Protein AF-A0A2W4V6X3-F1 (afdb_monomer_lite)

Radius of gyration: 16.83 Å; chains: 1; bounding box: 37×21×48 Å

Structure (mmCIF, N/CA/C/O backbone):
data_AF-A0A2W4V6X3-F1
#
_entry.id   AF-A0A2W4V6X3-F1
#
loop_
_atom_site.group_PDB
_atom_site.id
_atom_site.type_symbol
_atom_site.label_atom_id
_atom_site.label_alt_id
_atom_site.label_comp_id
_atom_site.label_asym_id
_atom_site.label_entity_id
_atom_site.label_seq_id
_atom_site.pdbx_PDB_ins_code
_atom_site.Cartn_x
_atom_site.Cartn_y
_atom_site.Cartn_z
_atom_site.occupancy
_atom_site.B_iso_or_equiv
_atom_site.auth_seq_id
_atom_site.auth_comp_id
_atom_site.auth_asym_id
_atom_site.auth_atom_id
_atom_site.pdbx_PDB_model_num
ATOM 1 N N . MET A 1 1 ? 4.880 -5.194 -2.800 1.00 84.62 1 MET A N 1
ATOM 2 C CA . MET A 1 1 ? 6.128 -4.443 -3.023 1.00 84.62 1 MET A CA 1
ATOM 3 C C . MET A 1 1 ? 7.357 -5.237 -2.593 1.00 84.62 1 MET A C 1
ATOM 5 O O . MET A 1 1 ? 7.955 -5.841 -3.464 1.00 84.62 1 MET A O 1
ATOM 9 N N . PHE A 1 2 ? 7.687 -5.350 -1.302 1.00 88.12 2 PHE A N 1
ATOM 10 C CA . PHE A 1 2 ? 8.990 -5.881 -0.853 1.00 88.12 2 PHE A CA 1
ATOM 11 C C . PHE A 1 2 ? 9.362 -7.290 -1.343 1.00 88.12 2 PHE A C 1
ATOM 13 O O . PHE A 1 2 ? 10.475 -7.498 -1.792 1.00 88.12 2 PHE A O 1
ATOM 20 N N . LYS A 1 3 ? 8.434 -8.258 -1.311 1.00 91.94 3 LYS A N 1
ATOM 21 C CA . LYS A 1 3 ? 8.736 -9.661 -1.681 1.00 91.94 3 LYS A CA 1
ATOM 22 C C . LYS A 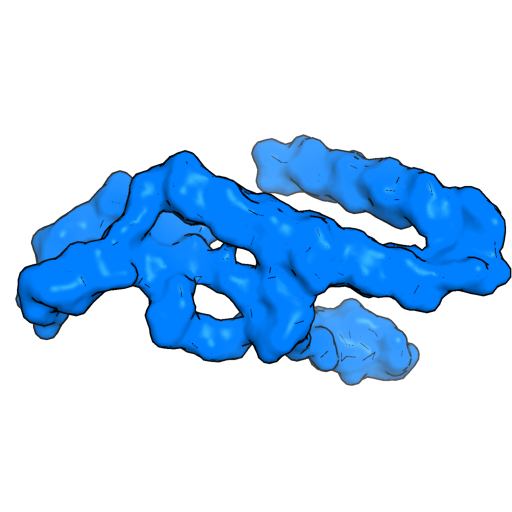1 3 ? 8.696 -9.958 -3.185 1.00 91.94 3 LYS A C 1
ATOM 24 O O . LYS A 1 3 ? 9.091 -11.036 -3.612 1.00 91.94 3 LYS A O 1
ATOM 29 N N . ARG A 1 4 ? 8.053 -9.093 -3.974 1.00 95.25 4 ARG A N 1
ATOM 30 C CA . ARG A 1 4 ? 7.642 -9.404 -5.361 1.00 95.25 4 ARG A CA 1
ATOM 31 C C . ARG A 1 4 ? 7.911 -8.263 -6.338 1.00 95.25 4 ARG A C 1
ATOM 33 O O . ARG A 1 4 ? 7.590 -8.411 -7.505 1.00 95.25 4 ARG A O 1
ATOM 40 N N . GLY A 1 5 ? 8.374 -7.106 -5.877 1.00 96.69 5 GLY A N 1
ATOM 41 C CA . GLY A 1 5 ? 8.543 -5.900 -6.688 1.00 96.69 5 GLY A CA 1
ATOM 42 C C . GLY A 1 5 ? 7.274 -5.337 -7.333 1.00 96.69 5 GLY A C 1
ATOM 43 O O . GLY A 1 5 ? 7.391 -4.487 -8.200 1.00 96.69 5 GLY A O 1
ATOM 44 N N . VAL A 1 6 ? 6.072 -5.785 -6.952 1.00 97.12 6 VAL A N 1
ATOM 45 C CA . VAL A 1 6 ? 4.804 -5.240 -7.472 1.00 97.12 6 VAL A CA 1
ATOM 46 C C . VAL A 1 6 ? 4.324 -4.101 -6.574 1.00 97.12 6 VAL A C 1
ATOM 48 O O . VAL A 1 6 ? 4.176 -4.284 -5.357 1.00 97.12 6 VAL A O 1
ATOM 51 N N . VAL A 1 7 ? 4.089 -2.939 -7.174 1.00 97.75 7 VAL A N 1
ATOM 52 C CA . VAL A 1 7 ? 3.608 -1.711 -6.538 1.00 97.75 7 VAL A CA 1
ATOM 53 C C . VAL A 1 7 ? 2.180 -1.465 -7.014 1.00 97.75 7 VAL A C 1
ATOM 55 O O . VAL A 1 7 ? 1.949 -1.111 -8.169 1.00 97.75 7 VAL A O 1
ATOM 58 N N . LEU A 1 8 ? 1.229 -1.673 -6.110 1.00 96.88 8 LEU A N 1
ATOM 59 C CA . LEU A 1 8 ? -0.185 -1.388 -6.338 1.00 96.88 8 LEU A CA 1
ATOM 60 C C . LEU A 1 8 ? -0.523 0.029 -5.863 1.00 96.88 8 LEU A C 1
ATOM 62 O O . LEU A 1 8 ? 0.266 0.661 -5.157 1.00 96.88 8 LEU A O 1
ATOM 66 N N . GLU A 1 9 ? -1.724 0.487 -6.199 1.00 96.75 9 GLU A N 1
ATOM 67 C CA . GLU A 1 9 ? -2.283 1.760 -5.748 1.00 96.75 9 GLU A CA 1
ATOM 68 C C . GLU A 1 9 ? -3.503 1.531 -4.837 1.00 96.75 9 GLU A C 1
ATOM 70 O O . GLU A 1 9 ? -4.644 1.650 -5.277 1.00 96.75 9 GLU A O 1
ATOM 75 N N . PRO A 1 10 ? -3.299 1.149 -3.563 1.00 96.75 10 PRO A N 1
ATOM 76 C CA . PRO A 1 10 ? -4.376 0.700 -2.680 1.00 96.75 10 PRO A CA 1
ATOM 77 C C . PRO A 1 10 ? -5.160 1.864 -2.045 1.00 96.75 10 PRO A C 1
ATOM 79 O O . PRO A 1 10 ? -5.435 1.847 -0.847 1.00 96.75 10 PRO A O 1
ATOM 82 N N . HIS A 1 11 ? -5.503 2.897 -2.817 1.00 97.19 11 HIS A N 1
ATOM 83 C CA . HIS A 1 11 ? -6.392 3.962 -2.346 1.00 97.19 11 HIS A CA 1
ATOM 84 C C . HIS A 1 11 ? -7.842 3.458 -2.242 1.00 97.19 11 HIS A C 1
ATOM 86 O O . HIS A 1 11 ? -8.165 2.381 -2.759 1.00 97.19 11 HIS A O 1
ATOM 92 N N . LEU A 1 12 ? -8.742 4.235 -1.626 1.00 95.88 12 LEU A N 1
ATOM 93 C CA . LEU A 1 12 ? -10.133 3.809 -1.386 1.00 95.88 12 LEU A CA 1
ATOM 94 C C . LEU A 1 12 ? -10.827 3.320 -2.656 1.00 95.88 12 LEU A C 1
ATOM 96 O O . LEU A 1 12 ? -11.359 2.217 -2.696 1.00 95.88 12 LEU A O 1
ATOM 100 N N . GLN A 1 13 ? -10.746 4.099 -3.737 1.00 96.50 13 GLN A N 1
ATOM 101 C CA . GLN A 1 13 ? -11.428 3.760 -4.986 1.00 96.50 13 GLN A CA 1
ATOM 102 C C . GLN A 1 13 ? -10.879 2.489 -5.664 1.00 96.50 13 GLN A C 1
ATOM 104 O O . GLN A 1 13 ? -11.608 1.882 -6.441 1.00 96.50 13 GLN A O 1
ATOM 109 N N . ASN A 1 14 ? -9.670 2.023 -5.336 1.00 97.31 14 ASN A N 1
ATOM 110 C CA . ASN A 1 14 ? -9.079 0.796 -5.882 1.00 97.31 14 ASN A CA 1
ATOM 111 C C . ASN A 1 14 ? -9.115 -0.370 -4.889 1.00 97.31 14 ASN A C 1
ATOM 113 O O . ASN A 1 14 ? -8.586 -1.440 -5.185 1.00 97.31 14 ASN A O 1
ATOM 117 N N . THR A 1 15 ? -9.786 -0.195 -3.748 1.00 96.88 15 THR A N 1
ATOM 118 C CA . THR A 1 15 ? -9.898 -1.195 -2.686 1.00 96.88 15 THR A CA 1
ATOM 119 C C . THR A 1 15 ? -11.355 -1.600 -2.498 1.00 96.88 15 THR A C 1
ATOM 121 O O . THR A 1 15 ? -12.215 -0.765 -2.237 1.00 96.88 15 THR A O 1
ATOM 124 N N . VAL A 1 16 ? -11.645 -2.896 -2.605 1.00 96.88 16 VAL A N 1
ATOM 125 C CA . VAL A 1 16 ? -12.987 -3.453 -2.389 1.00 96.88 16 VAL A CA 1
ATOM 126 C C . VAL A 1 16 ? -12.931 -4.482 -1.270 1.00 96.88 16 VAL A C 1
ATOM 128 O O . VAL A 1 16 ? -12.157 -5.438 -1.333 1.00 96.88 16 VAL A O 1
ATOM 131 N N . LEU A 1 17 ? -13.765 -4.303 -0.248 1.00 95.88 17 LEU A N 1
ATOM 132 C CA . LEU A 1 17 ? -13.898 -5.251 0.853 1.00 95.88 17 LEU A CA 1
ATOM 133 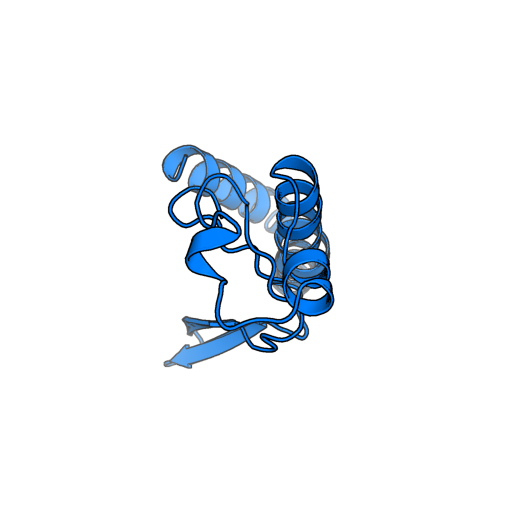C C . LEU A 1 17 ? -15.011 -6.251 0.547 1.00 95.88 17 LEU A C 1
ATOM 135 O O . LEU A 1 17 ? -16.140 -5.858 0.262 1.00 95.88 17 LEU A O 1
ATOM 139 N N . ALA A 1 18 ? -14.705 -7.544 0.631 1.00 97.00 18 ALA A N 1
ATOM 140 C CA . ALA A 1 18 ? -15.742 -8.562 0.727 1.00 97.00 18 ALA A CA 1
ATOM 141 C C . ALA A 1 18 ? -16.128 -8.718 2.195 1.00 97.00 18 ALA A C 1
ATOM 143 O O . ALA A 1 18 ? -15.247 -8.859 3.052 1.00 97.00 18 ALA A O 1
ATOM 144 N N . LEU A 1 19 ? -17.430 -8.705 2.463 1.00 97.75 19 LEU A N 1
ATOM 145 C CA . LEU A 1 19 ? -17.974 -8.841 3.804 1.00 97.75 19 LEU A CA 1
ATOM 146 C C . LEU A 1 19 ? -18.710 -10.171 3.947 1.00 97.75 19 LEU A C 1
ATOM 148 O O . LEU A 1 19 ? -19.420 -10.592 3.036 1.00 97.75 19 LEU A O 1
ATOM 152 N N . GLU A 1 20 ? -18.589 -10.781 5.116 1.00 98.06 20 GLU A N 1
ATOM 153 C CA . GLU A 1 20 ? -19.401 -11.914 5.547 1.00 98.06 20 GLU A CA 1
ATOM 154 C C . GLU A 1 20 ? -19.924 -11.603 6.949 1.00 98.06 20 GLU A C 1
ATOM 156 O O . GLU A 1 20 ? -19.158 -11.204 7.825 1.00 98.06 20 GLU A O 1
ATOM 161 N N . ASN A 1 21 ? -21.242 -11.697 7.152 1.00 97.00 21 ASN A N 1
ATOM 162 C CA . ASN A 1 21 ? -21.903 -11.299 8.405 1.00 97.00 21 ASN A CA 1
ATOM 163 C C . ASN A 1 21 ? -21.516 -9.881 8.887 1.00 97.00 21 ASN A C 1
ATOM 165 O O . ASN A 1 21 ? -21.372 -9.632 10.080 1.00 97.00 21 ASN A O 1
ATOM 169 N N . GLY A 1 22 ? -21.315 -8.951 7.945 1.00 94.00 22 GLY A N 1
ATOM 170 C CA . GLY A 1 22 ? -20.930 -7.564 8.229 1.00 94.00 22 GLY A CA 1
ATOM 171 C C . GLY A 1 22 ? -19.451 -7.352 8.572 1.00 94.00 22 GLY A C 1
ATOM 172 O O . GLY A 1 22 ? -19.055 -6.217 8.823 1.00 94.00 22 GLY A O 1
ATOM 173 N N . LEU A 1 23 ? -18.623 -8.401 8.553 1.00 94.62 23 LEU A N 1
ATOM 174 C CA . LEU A 1 23 ? -17.194 -8.325 8.857 1.00 94.62 23 LEU A CA 1
ATOM 175 C C . LEU A 1 23 ? -16.337 -8.501 7.596 1.00 94.62 23 LEU A C 1
ATOM 177 O O . LEU A 1 23 ? -16.680 -9.312 6.734 1.00 94.62 23 LEU A O 1
ATOM 181 N N . PRO A 1 24 ? -15.211 -7.777 7.468 1.00 94.12 24 PRO A N 1
ATOM 182 C CA . PRO A 1 24 ? -14.322 -7.914 6.323 1.00 94.12 24 PRO A CA 1
ATOM 183 C C . PRO A 1 24 ? -13.611 -9.269 6.333 1.00 94.12 24 PRO A C 1
ATOM 185 O O . PRO A 1 24 ? -12.866 -9.586 7.257 1.00 94.12 24 PRO A O 1
ATOM 188 N N . VAL A 1 25 ? -13.799 -10.042 5.264 1.00 97.44 25 VAL A N 1
ATOM 189 C CA . VAL A 1 25 ? -13.155 -11.355 5.066 1.00 97.44 25 VAL A CA 1
ATOM 190 C C . VAL A 1 25 ? -12.154 -11.360 3.917 1.00 97.44 25 VAL A C 1
ATOM 192 O O . VAL A 1 25 ? -11.329 -12.268 3.802 1.00 97.44 25 VAL A O 1
ATOM 195 N N . ARG A 1 26 ? -12.201 -10.349 3.041 1.00 97.31 26 ARG A N 1
ATOM 196 C CA . ARG A 1 26 ? -11.252 -10.217 1.934 1.00 97.31 26 ARG A CA 1
ATOM 197 C C . ARG A 1 26 ? -11.071 -8.772 1.506 1.00 97.31 26 ARG A C 1
ATOM 199 O O . ARG A 1 26 ? -12.011 -7.986 1.546 1.00 97.31 26 ARG A O 1
ATOM 206 N N . VAL A 1 27 ? -9.872 -8.478 1.015 1.00 96.19 27 VAL A N 1
ATOM 207 C CA . VAL A 1 27 ? -9.541 -7.240 0.311 1.00 96.19 27 VAL A CA 1
ATOM 208 C C . VAL A 1 27 ? -9.221 -7.589 -1.136 1.00 96.19 27 VAL A C 1
ATOM 210 O O . VAL A 1 27 ? -8.354 -8.423 -1.398 1.00 96.19 27 VAL A O 1
ATOM 213 N N . TRP A 1 28 ? -9.906 -6.944 -2.070 1.00 96.50 28 TRP A N 1
ATOM 214 C CA . TRP A 1 28 ? -9.589 -6.983 -3.490 1.00 96.50 28 TRP A CA 1
ATOM 215 C C . TRP A 1 28 ? -9.002 -5.644 -3.905 1.00 96.50 28 TRP A C 1
ATOM 217 O O . TRP A 1 28 ? -9.568 -4.595 -3.597 1.00 96.50 28 TRP A O 1
ATOM 227 N N . ILE A 1 29 ? -7.885 -5.690 -4.625 1.00 95.81 29 ILE A N 1
ATOM 228 C CA . ILE A 1 29 ? -7.333 -4.517 -5.296 1.00 95.81 29 ILE A CA 1
ATOM 229 C C . ILE A 1 29 ? -7.728 -4.590 -6.767 1.00 95.81 29 ILE A C 1
ATOM 231 O O . ILE A 1 29 ? -7.555 -5.633 -7.402 1.00 95.81 29 ILE A O 1
ATOM 235 N N . ARG A 1 30 ? -8.285 -3.497 -7.286 1.00 95.44 30 ARG A N 1
ATOM 236 C CA . ARG A 1 30 ? -8.663 -3.338 -8.696 1.00 95.44 30 ARG A CA 1
ATOM 237 C C . ARG A 1 30 ? -7.804 -2.273 -9.369 1.00 95.44 30 ARG A C 1
ATOM 239 O O . ARG A 1 30 ? -6.988 -1.648 -8.704 1.00 95.44 30 ARG A O 1
ATOM 246 N N . ASP A 1 31 ? -8.050 -2.090 -10.665 1.00 92.19 31 ASP A N 1
ATOM 247 C CA . ASP A 1 31 ? -7.312 -1.184 -11.548 1.00 92.19 31 ASP A CA 1
ATOM 248 C C . ASP A 1 31 ? -5.814 -1.521 -11.613 1.00 92.19 31 ASP A C 1
ATOM 250 O O . ASP A 1 31 ? -4.990 -1.129 -10.786 1.00 92.19 31 ASP A O 1
ATOM 254 N N . LEU A 1 32 ? -5.472 -2.315 -12.628 1.00 92.31 32 LEU A N 1
ATOM 255 C CA . LEU A 1 32 ? -4.106 -2.775 -12.837 1.00 92.31 32 LEU A CA 1
ATOM 256 C C . LEU A 1 32 ? -3.298 -1.842 -13.739 1.00 92.31 32 LEU A C 1
ATOM 258 O O . LEU A 1 32 ? -2.079 -1.998 -13.778 1.00 92.31 32 LEU A O 1
ATOM 262 N N . GLU A 1 33 ? -3.926 -0.870 -14.410 1.00 91.62 33 GLU A N 1
ATOM 263 C CA . GLU A 1 33 ? -3.225 0.090 -15.275 1.00 91.62 33 GLU A CA 1
ATOM 264 C C . GLU A 1 33 ? -2.230 0.925 -14.459 1.00 91.62 33 GLU A C 1
ATOM 266 O O . GLU A 1 33 ? -1.092 1.172 -14.871 1.00 91.62 33 GLU A O 1
ATOM 271 N N . GLY A 1 34 ? -2.621 1.268 -13.230 1.00 89.75 34 GLY A N 1
ATOM 272 C CA . GLY A 1 34 ? -1.765 1.947 -12.272 1.00 89.75 34 GLY A CA 1
ATOM 273 C C . GLY A 1 34 ? -0.576 1.115 -11.775 1.00 89.75 34 GLY A C 1
ATOM 274 O O . GLY A 1 34 ? 0.343 1.702 -11.205 1.00 89.75 34 GLY A O 1
ATOM 275 N N . THR A 1 35 ? -0.535 -0.206 -11.971 1.00 95.62 35 THR A N 1
ATOM 276 C CA . THR A 1 35 ? 0.485 -1.082 -11.363 1.00 95.62 35 THR A CA 1
ATOM 277 C C . THR A 1 35 ? 1.893 -0.745 -11.850 1.00 95.62 35 THR A C 1
ATOM 279 O O . THR A 1 35 ? 2.133 -0.593 -13.047 1.00 95.62 35 THR A O 1
ATOM 282 N N . LYS A 1 36 ? 2.846 -0.659 -10.914 1.00 97.38 36 LYS A N 1
ATOM 283 C CA . LYS A 1 36 ? 4.273 -0.464 -11.215 1.00 97.38 36 LYS A CA 1
ATOM 284 C C . LYS A 1 36 ? 5.104 -1.655 -10.757 1.00 97.38 36 LYS A C 1
ATOM 286 O O . LYS A 1 36 ? 4.707 -2.407 -9.864 1.00 97.38 36 LYS A O 1
ATOM 291 N N . LEU A 1 37 ? 6.265 -1.814 -11.373 1.00 97.75 37 LEU A N 1
ATOM 292 C CA . LEU A 1 37 ? 7.210 -2.892 -11.143 1.00 97.75 37 LEU A CA 1
ATOM 293 C C . LEU A 1 37 ? 8.570 -2.315 -10.746 1.00 97.75 37 LEU A C 1
ATOM 295 O O . LEU A 1 37 ? 9.044 -1.344 -11.331 1.00 97.75 37 LEU A O 1
ATOM 299 N N . ILE A 1 38 ? 9.184 -2.924 -9.739 1.00 98.06 38 ILE A N 1
ATOM 300 C CA . ILE A 1 38 ? 10.520 -2.581 -9.255 1.00 98.06 38 ILE A CA 1
ATOM 301 C C . ILE A 1 38 ? 11.565 -3.338 -10.098 1.00 98.06 38 ILE A C 1
ATOM 303 O O . ILE A 1 38 ? 11.537 -4.577 -10.079 1.00 98.06 38 ILE A O 1
ATOM 307 N N . PRO A 1 39 ? 12.497 -2.651 -10.794 1.00 96.44 39 PRO A N 1
ATOM 308 C CA . PRO A 1 39 ? 13.458 -3.278 -11.708 1.00 96.44 39 PRO A CA 1
ATOM 309 C C . PRO A 1 39 ? 14.303 -4.396 -11.090 1.00 96.44 39 PRO A C 1
ATOM 311 O O . PRO A 1 39 ? 14.614 -5.372 -11.761 1.00 96.44 39 PRO A O 1
ATOM 314 N N . GLN A 1 40 ? 14.620 -4.306 -9.795 1.00 95.62 40 GLN A N 1
ATOM 315 C CA . GLN A 1 40 ? 15.371 -5.327 -9.056 1.00 95.62 40 GLN A CA 1
ATOM 316 C C . GLN A 1 40 ? 14.678 -6.704 -9.073 1.00 95.62 40 GLN A C 1
ATOM 318 O O . GLN A 1 40 ? 15.342 -7.732 -9.014 1.00 95.62 40 GLN A O 1
ATOM 323 N N . HIS A 1 41 ? 13.344 -6.734 -9.155 1.00 96.50 41 HIS A N 1
ATOM 324 C CA . HIS A 1 41 ? 12.543 -7.965 -9.225 1.00 96.50 41 HIS A CA 1
ATOM 325 C C . HIS A 1 41 ? 12.028 -8.261 -10.645 1.00 96.50 41 HIS A C 1
ATOM 327 O O . HIS A 1 41 ? 11.699 -9.407 -10.976 1.00 96.50 41 HIS A O 1
ATOM 333 N N . TRP A 1 42 ? 11.904 -7.213 -11.459 1.00 97.00 42 TRP A N 1
ATOM 334 C CA . TRP A 1 42 ? 11.360 -7.237 -12.814 1.00 97.00 42 TRP A CA 1
ATOM 335 C C . TRP A 1 42 ? 12.299 -6.484 -13.755 1.00 97.00 42 TRP A C 1
ATOM 337 O O . TRP A 1 42 ? 11.983 -5.372 -14.172 1.00 97.00 42 TRP A O 1
ATOM 347 N N . PRO A 1 43 ? 13.472 -7.053 -14.064 1.00 96.12 43 PRO A N 1
ATOM 348 C CA . PRO A 1 43 ? 14.397 -6.418 -14.988 1.00 96.12 43 PRO A CA 1
ATOM 349 C C . PRO A 1 43 ? 13.801 -6.381 -16.406 1.00 96.12 43 PRO A C 1
ATOM 351 O O . PRO A 1 43 ? 12.917 -7.170 -16.751 1.00 96.12 43 PRO A O 1
ATOM 354 N N . SER A 1 44 ? 14.253 -5.430 -17.230 1.00 94.94 44 SER A N 1
ATOM 355 C CA . SER A 1 44 ? 13.653 -5.147 -18.545 1.00 94.94 44 SER A CA 1
ATOM 356 C C . SER A 1 44 ? 13.655 -6.346 -19.502 1.00 94.94 44 SER A C 1
ATOM 358 O O . SER A 1 44 ? 12.760 -6.467 -20.333 1.00 94.94 44 SER A O 1
ATOM 360 N N . ASP A 1 45 ? 14.631 -7.245 -19.384 1.00 94.50 45 ASP A N 1
ATOM 361 C CA . ASP A 1 45 ? 14.730 -8.496 -20.146 1.00 94.50 45 ASP A CA 1
ATOM 362 C C . ASP A 1 45 ? 13.572 -9.463 -19.845 1.00 94.50 45 ASP A C 1
ATOM 364 O O . ASP A 1 45 ? 13.087 -10.147 -20.746 1.00 94.50 45 ASP A O 1
ATOM 368 N N . ARG A 1 46 ? 13.045 -9.452 -18.614 1.00 95.62 46 ARG A N 1
ATOM 369 C CA . ARG A 1 46 ? 11.839 -10.204 -18.230 1.00 95.62 46 ARG A CA 1
ATOM 370 C C . ARG A 1 46 ? 10.555 -9.624 -18.835 1.00 95.62 46 ARG A C 1
ATOM 372 O O . ARG A 1 46 ? 9.527 -10.298 -18.858 1.00 95.62 46 ARG A O 1
ATOM 379 N N . LEU A 1 47 ? 10.610 -8.383 -19.315 1.00 95.06 47 LEU A N 1
ATOM 380 C CA . LEU A 1 47 ? 9.501 -7.648 -19.926 1.00 95.06 47 LEU A CA 1
ATOM 381 C C . LEU A 1 47 ? 9.674 -7.495 -21.446 1.00 95.06 47 LEU A C 1
ATOM 383 O O . LEU A 1 47 ? 9.068 -6.614 -22.048 1.00 95.06 47 LEU A O 1
ATOM 387 N N . ASN A 1 48 ? 10.483 -8.351 -22.076 1.00 93.31 48 ASN A N 1
ATOM 388 C CA . ASN A 1 48 ? 10.851 -8.271 -23.496 1.00 93.31 48 ASN A CA 1
ATOM 389 C C . ASN A 1 48 ? 9.677 -8.311 -24.496 1.00 93.31 48 ASN A C 1
ATOM 391 O O . ASN A 1 48 ? 9.847 -7.918 -25.647 1.00 93.31 48 ASN A O 1
ATOM 395 N N . SER A 1 49 ? 8.496 -8.764 -24.072 1.00 95.12 49 SER A N 1
ATOM 396 C CA . SER A 1 49 ? 7.267 -8.747 -24.874 1.00 95.12 49 SER A CA 1
ATOM 397 C C . SER A 1 49 ? 6.601 -7.368 -24.938 1.00 95.12 49 SER A C 1
ATOM 399 O O . SER A 1 49 ? 5.709 -7.153 -25.757 1.00 95.12 49 SER A O 1
ATOM 401 N N . LEU A 1 50 ? 7.020 -6.425 -24.089 1.00 94.56 50 LEU A N 1
ATOM 402 C CA . LEU A 1 50 ? 6.504 -5.063 -24.036 1.00 94.56 50 LEU A CA 1
ATOM 403 C C . LEU A 1 50 ? 7.364 -4.108 -24.871 1.00 94.56 50 LEU A C 1
ATOM 405 O O . LEU A 1 50 ? 8.571 -4.282 -25.032 1.00 94.56 50 LEU A O 1
ATOM 409 N N . SER A 1 51 ? 6.746 -3.032 -25.360 1.00 96.19 51 SER A N 1
ATOM 410 C CA . SER A 1 51 ? 7.491 -1.942 -25.995 1.00 96.19 51 SER A CA 1
ATOM 411 C C . SER A 1 51 ? 8.379 -1.212 -24.981 1.00 96.19 51 SER A C 1
ATOM 413 O O . SER A 1 51 ? 8.071 -1.156 -23.789 1.00 96.19 51 SER A O 1
ATOM 415 N N . GLN A 1 52 ? 9.437 -0.549 -25.456 1.00 94.56 52 GLN A N 1
ATOM 416 C CA . GLN A 1 52 ? 10.303 0.271 -24.595 1.00 94.56 52 GLN A CA 1
ATOM 417 C C . GLN A 1 52 ? 9.519 1.337 -23.814 1.00 94.56 52 GLN A C 1
ATOM 419 O O . GLN A 1 52 ? 9.791 1.574 -22.639 1.00 94.56 52 GLN A O 1
ATOM 424 N N . ARG A 1 53 ? 8.501 1.940 -24.444 1.00 95.38 53 ARG A N 1
ATOM 425 C CA . ARG A 1 53 ? 7.612 2.910 -23.791 1.00 95.38 53 ARG A CA 1
ATOM 426 C C . ARG A 1 53 ? 6.803 2.274 -22.660 1.00 95.38 53 ARG A C 1
ATOM 428 O O . 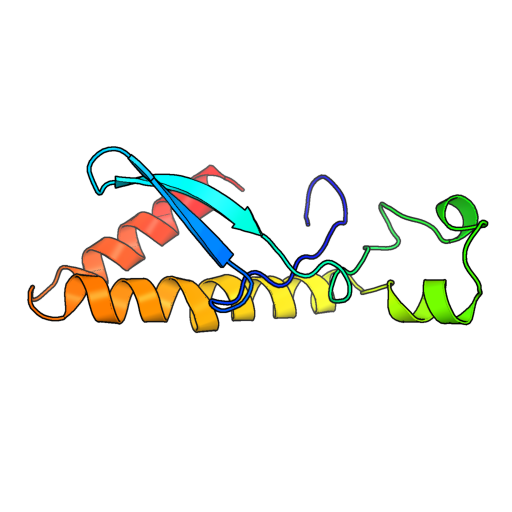ARG A 1 53 ? 6.666 2.892 -21.610 1.00 95.38 53 ARG A O 1
ATOM 435 N N . ALA A 1 54 ? 6.284 1.064 -22.865 1.00 94.56 54 ALA A N 1
ATOM 436 C CA . ALA A 1 54 ? 5.528 0.345 -21.844 1.00 94.56 54 ALA A CA 1
ATOM 437 C C . ALA A 1 54 ? 6.423 -0.072 -20.665 1.00 94.56 54 ALA A C 1
ATOM 439 O O . ALA A 1 54 ? 6.031 0.097 -19.515 1.00 94.56 54 ALA A O 1
ATOM 440 N N . ILE A 1 55 ? 7.653 -0.526 -20.930 1.00 95.50 55 ILE A N 1
ATOM 441 C CA . ILE A 1 55 ? 8.645 -0.815 -19.880 1.00 95.50 55 ILE A CA 1
ATOM 442 C C . ILE A 1 55 ? 8.928 0.451 -19.058 1.00 95.50 55 ILE A C 1
ATOM 444 O O . ILE A 1 55 ? 8.847 0.432 -17.829 1.00 95.50 55 ILE A O 1
ATOM 448 N N . ALA A 1 56 ? 9.182 1.578 -19.731 1.00 93.81 56 ALA A N 1
ATOM 449 C CA . ALA A 1 56 ? 9.414 2.857 -19.066 1.00 93.81 56 ALA A CA 1
ATOM 450 C C . ALA A 1 56 ? 8.205 3.326 -18.235 1.00 93.81 56 ALA A C 1
ATOM 452 O O . ALA A 1 56 ? 8.392 3.940 -17.189 1.00 93.81 56 ALA A O 1
ATOM 453 N N . SER A 1 57 ? 6.970 3.028 -18.657 1.00 94.88 57 SER A N 1
ATOM 454 C CA . SER A 1 57 ? 5.767 3.447 -17.929 1.00 94.88 57 SER A CA 1
ATOM 455 C C . SER A 1 57 ? 5.435 2.576 -16.717 1.00 94.88 57 SER A C 1
ATOM 457 O O . SER A 1 57 ? 4.735 3.046 -15.815 1.00 94.88 57 SER A O 1
ATOM 459 N N . VAL A 1 58 ? 5.882 1.315 -16.684 1.00 96.25 58 VAL A N 1
ATOM 460 C CA . VAL A 1 58 ? 5.630 0.407 -15.552 1.00 96.25 58 VAL A CA 1
ATOM 461 C C . VAL A 1 58 ? 6.749 0.424 -14.517 1.00 96.25 58 VAL A C 1
ATOM 463 O O . VAL A 1 58 ? 6.490 0.070 -13.373 1.00 96.25 58 VAL A O 1
ATOM 466 N N . HIS A 1 59 ? 7.967 0.846 -14.854 1.00 97.19 59 HIS A N 1
ATOM 467 C CA . HIS A 1 59 ? 9.077 0.849 -13.900 1.00 97.19 59 HIS A CA 1
ATOM 468 C C . HIS A 1 59 ? 9.031 2.009 -12.909 1.00 97.19 59 HIS A C 1
ATOM 470 O O . HIS A 1 59 ? 9.013 3.170 -13.306 1.00 97.19 59 HIS A O 1
ATOM 476 N N . TYR A 1 60 ? 9.098 1.675 -11.619 1.00 97.81 60 TYR A N 1
ATOM 477 C CA . TYR A 1 60 ? 9.312 2.610 -10.510 1.00 97.81 60 TYR A CA 1
ATOM 478 C C . TYR A 1 60 ? 10.593 2.253 -9.760 1.00 97.81 60 TYR A C 1
ATOM 480 O O . TYR A 1 60 ? 10.927 1.077 -9.609 1.00 97.81 60 TYR A O 1
ATOM 488 N N . SER A 1 61 ? 11.277 3.261 -9.218 1.00 96.88 61 SER A N 1
ATOM 489 C CA . SER A 1 61 ? 12.267 3.016 -8.170 1.00 96.88 61 SER A CA 1
ATOM 490 C C . SER A 1 61 ? 11.585 2.510 -6.894 1.00 96.88 61 SER A C 1
ATOM 492 O O . SER A 1 61 ? 10.383 2.711 -6.685 1.00 96.88 61 SER A O 1
ATOM 494 N N . GLU A 1 62 ? 12.349 1.875 -6.003 1.00 96.31 62 GLU A N 1
ATOM 495 C CA . GLU A 1 62 ? 11.823 1.446 -4.702 1.00 96.31 62 GLU A CA 1
ATOM 496 C C . GLU A 1 62 ? 11.260 2.621 -3.898 1.00 96.31 62 GLU A C 1
ATOM 498 O O . GLU A 1 62 ? 10.160 2.523 -3.364 1.00 96.31 62 GLU A O 1
ATOM 503 N N . ASP A 1 63 ? 11.947 3.764 -3.883 1.00 97.62 63 ASP A N 1
ATOM 504 C CA . ASP A 1 63 ? 11.482 4.968 -3.189 1.00 97.62 63 ASP A CA 1
ATOM 505 C C . ASP A 1 63 ? 10.156 5.502 -3.763 1.00 97.62 63 ASP A C 1
ATOM 507 O O . ASP A 1 63 ? 9.223 5.791 -3.010 1.00 97.62 63 ASP A O 1
ATOM 511 N N . GLN A 1 64 ? 10.012 5.558 -5.093 1.00 97.88 64 GLN A N 1
ATOM 512 C CA . GLN A 1 64 ? 8.747 5.945 -5.730 1.00 97.88 64 GLN A CA 1
ATOM 513 C C . GLN A 1 64 ? 7.621 4.966 -5.380 1.00 97.88 64 GLN A C 1
ATOM 515 O O . GLN A 1 64 ? 6.496 5.379 -5.083 1.00 97.88 64 GLN A O 1
ATOM 520 N N . GLY A 1 65 ? 7.924 3.664 -5.393 1.00 97.12 65 GLY A N 1
ATOM 521 C CA . GLY A 1 65 ? 6.981 2.622 -5.005 1.00 97.12 65 GLY A CA 1
ATOM 522 C C . GLY A 1 65 ? 6.530 2.765 -3.555 1.00 97.12 65 GLY A C 1
ATOM 523 O O . GLY A 1 65 ? 5.332 2.706 -3.274 1.00 97.12 65 GLY A O 1
ATOM 524 N N . TRP A 1 66 ? 7.473 3.023 -2.647 1.00 97.12 66 TRP A N 1
ATOM 525 C CA . TRP A 1 66 ? 7.197 3.199 -1.227 1.00 97.12 66 TRP A CA 1
ATOM 526 C C . TRP A 1 66 ? 6.344 4.435 -0.959 1.00 97.12 66 TRP A C 1
ATOM 528 O O . TRP A 1 66 ? 5.332 4.339 -0.263 1.00 97.12 66 TRP A O 1
ATOM 538 N N . LYS A 1 67 ? 6.696 5.582 -1.549 1.00 97.75 67 LYS A N 1
ATOM 539 C CA . LYS A 1 67 ? 5.929 6.830 -1.419 1.00 97.75 67 LYS A CA 1
ATOM 540 C C . LYS A 1 67 ? 4.481 6.655 -1.869 1.00 97.75 67 LYS A C 1
ATOM 542 O O . LYS A 1 67 ? 3.570 7.068 -1.157 1.00 97.75 67 LYS A O 1
ATOM 547 N N . ARG A 1 68 ? 4.253 5.981 -3.002 1.00 97.06 68 ARG A N 1
ATOM 548 C CA . ARG A 1 68 ? 2.893 5.707 -3.486 1.00 97.06 68 ARG A CA 1
ATOM 549 C C . ARG A 1 68 ? 2.128 4.779 -2.551 1.00 97.06 68 ARG A C 1
ATOM 551 O O . ARG A 1 68 ? 1.023 5.112 -2.144 1.00 97.06 68 ARG A O 1
ATOM 558 N N . VAL A 1 69 ? 2.704 3.629 -2.194 1.00 96.56 69 VAL A N 1
ATOM 559 C CA . VAL A 1 69 ? 2.007 2.640 -1.356 1.00 96.56 69 VAL A CA 1
ATOM 560 C C . VAL A 1 69 ? 1.696 3.216 0.020 1.00 96.56 69 VAL A C 1
ATOM 562 O O . VAL A 1 69 ? 0.568 3.076 0.478 1.00 96.56 69 VAL A O 1
ATOM 565 N N . SER A 1 70 ? 2.657 3.883 0.662 1.00 96.81 70 SER A N 1
ATOM 566 C CA . SER A 1 70 ? 2.464 4.476 1.990 1.00 96.81 70 SER A CA 1
ATOM 567 C C . SER A 1 70 ? 1.385 5.557 1.984 1.00 96.81 70 SER A C 1
ATOM 569 O O . SER A 1 70 ? 0.490 5.512 2.825 1.00 96.81 70 SER A O 1
ATOM 571 N N . TYR A 1 71 ? 1.395 6.467 1.005 1.00 97.94 71 TYR A N 1
ATOM 572 C CA . TYR A 1 71 ? 0.351 7.481 0.875 1.00 97.94 71 TYR A CA 1
ATOM 573 C C . TYR A 1 71 ? -1.026 6.860 0.600 1.00 97.94 71 TYR A C 1
ATOM 575 O O . TYR A 1 71 ? -1.974 7.106 1.345 1.00 97.94 71 TYR A O 1
ATOM 583 N N . CYS A 1 72 ? -1.142 6.024 -0.436 1.00 97.62 72 CYS A N 1
ATOM 584 C CA . CYS A 1 72 ? -2.422 5.444 -0.835 1.00 97.62 72 CYS A CA 1
ATOM 585 C C . CYS A 1 72 ? -3.019 4.560 0.263 1.00 97.62 72 CYS A C 1
ATOM 587 O O . CYS A 1 72 ? -4.218 4.629 0.513 1.00 97.62 72 CYS A O 1
ATOM 589 N N . LEU A 1 73 ? -2.193 3.754 0.933 1.00 96.75 73 LEU A N 1
ATOM 590 C CA . LEU A 1 73 ? 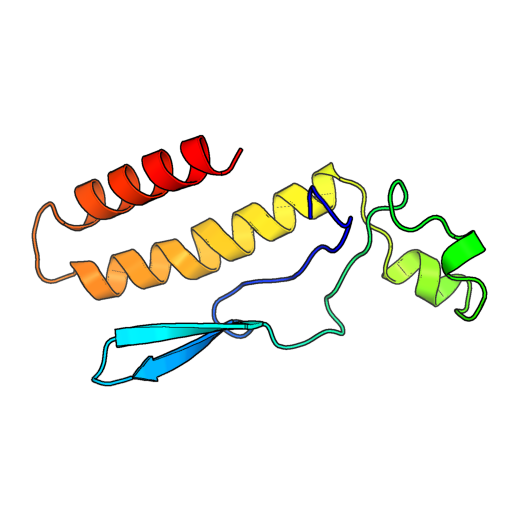-2.657 2.843 1.972 1.00 96.75 73 LEU A CA 1
ATOM 591 C C . LEU A 1 73 ? -2.952 3.565 3.288 1.00 96.75 73 LEU A C 1
ATOM 593 O O . LEU A 1 73 ? -4.004 3.342 3.874 1.00 96.75 73 LEU A O 1
ATOM 597 N N . LEU A 1 74 ? -2.024 4.381 3.792 1.00 97.38 74 LEU A N 1
ATOM 598 C CA . LEU A 1 74 ? -2.141 4.926 5.147 1.00 97.38 74 LEU A CA 1
ATOM 599 C C . LEU A 1 74 ? -2.974 6.201 5.177 1.00 97.38 74 LEU A C 1
ATOM 601 O O . LEU A 1 74 ? -3.828 6.335 6.046 1.00 97.38 74 LEU A O 1
ATOM 605 N N . VAL A 1 75 ? -2.736 7.116 4.236 1.00 97.00 75 VAL A N 1
ATOM 606 C CA . VAL A 1 75 ? -3.363 8.443 4.234 1.00 97.00 75 VAL A CA 1
ATOM 607 C C . VAL A 1 75 ? -4.681 8.410 3.479 1.00 97.00 75 VAL A C 1
ATOM 609 O O . VAL A 1 75 ? -5.703 8.797 4.022 1.00 97.00 75 VAL A O 1
ATOM 612 N N . ASN A 1 76 ? -4.679 7.921 2.239 1.00 97.62 76 ASN A N 1
ATOM 613 C CA . ASN A 1 76 ? -5.887 7.960 1.419 1.00 97.62 76 ASN A CA 1
ATOM 614 C C . ASN A 1 76 ? -6.921 6.899 1.836 1.00 97.62 76 ASN A C 1
ATOM 616 O O . ASN A 1 76 ? -8.104 7.100 1.612 1.00 97.62 76 ASN A O 1
ATOM 620 N N . ASN A 1 77 ? -6.491 5.781 2.431 1.00 97.62 77 ASN A N 1
ATOM 621 C CA . ASN A 1 77 ? -7.362 4.642 2.729 1.00 97.62 77 ASN A CA 1
ATOM 622 C C . ASN A 1 77 ? -7.585 4.412 4.231 1.00 97.62 77 ASN A C 1
ATOM 624 O O . ASN A 1 77 ? -8.668 4.688 4.743 1.00 97.62 77 ASN A O 1
ATOM 628 N N . ILE A 1 78 ? -6.577 3.930 4.962 1.00 97.00 78 ILE A N 1
ATOM 629 C CA . ILE A 1 78 ? -6.755 3.523 6.364 1.00 97.00 78 ILE A CA 1
ATOM 630 C C . ILE A 1 78 ? -7.142 4.704 7.262 1.00 97.00 78 ILE A C 1
ATOM 632 O O . ILE A 1 78 ? -7.972 4.517 8.150 1.00 97.00 78 ILE A O 1
ATOM 636 N N . ALA A 1 79 ? -6.594 5.903 7.040 1.00 97.38 79 ALA A N 1
ATOM 637 C CA . ALA A 1 79 ? -6.972 7.077 7.824 1.00 97.38 79 ALA A CA 1
ATOM 638 C C . ALA A 1 79 ? -8.462 7.415 7.676 1.00 97.38 79 ALA A C 1
ATOM 640 O O . ALA A 1 79 ? -9.137 7.588 8.686 1.00 97.38 79 ALA A O 1
ATOM 641 N N . GLU A 1 80 ? -8.993 7.417 6.451 1.00 96.81 80 GLU A N 1
ATOM 642 C CA . GLU A 1 80 ? -10.420 7.645 6.183 1.00 96.81 80 GLU A CA 1
ATOM 643 C C . GLU A 1 80 ? -11.299 6.559 6.819 1.00 96.81 80 GLU A C 1
ATOM 645 O O . GLU A 1 80 ? -12.307 6.848 7.467 1.00 96.81 80 GLU A O 1
ATOM 650 N N . MET A 1 81 ? -10.884 5.291 6.715 1.00 95.06 81 MET A N 1
ATOM 651 C CA . MET A 1 81 ? -11.576 4.181 7.375 1.00 95.06 81 MET A CA 1
ATOM 652 C C . MET A 1 81 ? -11.619 4.373 8.897 1.00 95.06 81 MET A C 1
ATOM 654 O O . MET A 1 81 ? -12.677 4.212 9.503 1.00 95.06 81 MET A O 1
ATOM 658 N N . ILE A 1 82 ? -10.486 4.707 9.524 1.00 96.44 82 ILE A N 1
ATOM 659 C CA . ILE A 1 82 ? -10.404 4.939 10.970 1.00 96.44 82 ILE A CA 1
ATOM 660 C C . ILE A 1 82 ? -11.271 6.136 11.364 1.00 96.44 82 ILE A C 1
ATOM 662 O O . ILE A 1 82 ? -12.038 6.021 12.320 1.00 96.44 82 ILE A O 1
ATOM 666 N N . PHE A 1 83 ? -11.188 7.242 10.621 1.00 95.44 83 PHE A N 1
ATOM 667 C CA . PHE A 1 83 ? -11.966 8.455 10.859 1.00 95.44 83 PHE A CA 1
ATOM 668 C C . PHE A 1 83 ? -13.470 8.154 10.894 1.00 95.44 83 PHE A C 1
ATOM 670 O O . PHE A 1 83 ? -14.146 8.455 11.879 1.00 95.44 83 PHE A O 1
ATOM 677 N N . HIS A 1 84 ? -13.986 7.463 9.875 1.00 94.75 84 HIS A N 1
ATOM 678 C CA . HIS A 1 84 ? -15.404 7.117 9.807 1.00 94.75 84 HIS A CA 1
ATOM 679 C C . HIS A 1 84 ? -15.819 6.046 10.824 1.00 94.75 84 HIS A C 1
ATOM 681 O O . HIS A 1 84 ? -16.874 6.173 11.448 1.00 94.75 84 HIS A O 1
ATOM 687 N N . ALA A 1 85 ? -15.003 5.010 11.036 1.00 92.75 85 ALA A N 1
ATOM 688 C CA . ALA A 1 85 ? -15.329 3.927 11.964 1.00 92.75 85 ALA A CA 1
ATOM 689 C C . ALA A 1 85 ? -15.288 4.369 13.437 1.00 92.75 85 ALA A C 1
ATOM 691 O O . ALA A 1 85 ? -16.017 3.823 14.266 1.00 92.75 85 ALA A O 1
ATOM 692 N N . CYS A 1 86 ? -14.449 5.351 13.776 1.00 96.25 86 CYS A N 1
ATOM 693 C CA . CYS A 1 86 ? -14.225 5.780 15.158 1.00 96.25 86 CYS A CA 1
ATOM 694 C C . CYS A 1 86 ? -14.985 7.054 15.550 1.00 96.25 86 CYS A C 1
ATOM 696 O O . CYS A 1 86 ? -14.949 7.420 16.725 1.00 96.25 86 CYS A O 1
ATOM 698 N N . HIS A 1 87 ? -15.686 7.705 14.612 1.00 94.19 87 HIS A N 1
ATOM 699 C CA . HIS A 1 87 ? -16.299 9.031 14.779 1.00 94.19 87 HIS A CA 1
ATOM 700 C C . HIS A 1 87 ? -17.116 9.205 16.075 1.00 94.19 87 HIS A C 1
ATOM 702 O O . HIS A 1 87 ? -17.092 10.263 16.696 1.00 94.19 87 HIS A O 1
ATOM 708 N N . HIS A 1 88 ? -17.817 8.158 16.524 1.00 94.25 88 HIS A N 1
ATOM 709 C CA . HIS A 1 88 ? -18.719 8.217 17.682 1.00 94.25 88 HIS A CA 1
ATOM 710 C C . HIS A 1 88 ? -18.131 7.625 18.972 1.00 94.25 88 HIS A C 1
ATOM 712 O O . HIS A 1 88 ? -18.850 7.462 19.957 1.00 94.25 88 HIS A O 1
ATOM 718 N N . THR A 1 89 ? -16.850 7.246 18.996 1.00 94.81 89 THR A N 1
ATOM 719 C CA . THR A 1 89 ? -16.239 6.581 20.157 1.00 94.81 89 THR A CA 1
ATOM 720 C C . THR A 1 89 ? -14.918 7.249 20.543 1.00 94.81 89 THR A C 1
ATOM 722 O O . THR A 1 89 ? -13.862 6.910 19.998 1.00 94.81 89 THR A O 1
ATOM 725 N N . PRO A 1 90 ? -14.942 8.174 21.524 1.00 94.00 90 PRO A N 1
ATOM 726 C CA . PRO A 1 90 ? -13.745 8.856 21.997 1.00 94.00 90 PRO A CA 1
ATOM 727 C C . PRO A 1 90 ? -12.619 7.884 22.372 1.00 94.00 90 PRO A C 1
ATOM 729 O O . PRO A 1 90 ? -12.819 6.889 23.069 1.00 94.00 90 PRO A O 1
ATOM 732 N N . GLY A 1 91 ? -11.410 8.174 21.891 1.00 94.56 91 GLY A N 1
ATOM 733 C CA . GLY A 1 91 ? -10.215 7.370 22.155 1.00 94.56 91 GLY A CA 1
ATOM 734 C C . GLY A 1 91 ? -10.088 6.082 21.332 1.00 94.56 91 GLY A C 1
ATOM 735 O O . GLY A 1 91 ? -9.029 5.452 21.393 1.00 94.56 91 GLY A O 1
ATOM 736 N N . LEU A 1 92 ? -11.097 5.691 20.542 1.00 96.75 92 LEU A N 1
ATOM 737 C CA . LEU A 1 92 ? -11.005 4.510 19.677 1.00 96.75 92 LEU A CA 1
ATOM 738 C C . LEU A 1 92 ? -10.020 4.721 18.521 1.00 96.75 92 LEU A C 1
ATOM 740 O O . LEU A 1 92 ? -9.225 3.829 18.243 1.00 96.75 92 LEU A O 1
ATOM 744 N N . GLU A 1 93 ? -9.986 5.917 17.932 1.00 97.19 93 GLU A N 1
ATOM 745 C CA . GLU A 1 93 ? -9.048 6.264 16.856 1.00 97.19 93 GLU A CA 1
ATOM 746 C C . GLU A 1 93 ? -7.583 6.041 17.273 1.00 97.19 93 GLU A C 1
ATOM 748 O O . GLU A 1 93 ? -6.829 5.345 16.592 1.00 97.19 93 GLU A O 1
ATOM 753 N N . LYS A 1 94 ? -7.183 6.542 18.452 1.00 96.88 94 LYS A N 1
ATOM 754 C CA . LYS A 1 94 ? -5.825 6.338 18.986 1.00 96.88 94 LYS A CA 1
ATOM 755 C C . LYS A 1 94 ? -5.508 4.852 19.175 1.00 96.88 94 LYS A C 1
ATOM 757 O O . LYS A 1 94 ? -4.394 4.412 18.881 1.00 96.88 94 LYS A O 1
ATOM 762 N N . LYS A 1 95 ? -6.477 4.067 19.662 1.00 97.44 95 LYS A N 1
ATOM 763 C CA . LYS A 1 95 ? -6.332 2.610 19.801 1.00 97.44 95 LYS A CA 1
ATOM 764 C C . LYS A 1 95 ? -6.174 1.930 18.437 1.00 97.44 95 LYS A C 1
ATOM 766 O O . LYS A 1 95 ? -5.302 1.074 18.310 1.00 97.44 95 LYS A O 1
ATOM 771 N N . ALA A 1 96 ? -6.943 2.335 17.425 1.00 97.38 96 ALA A N 1
ATOM 772 C CA . ALA A 1 96 ? -6.853 1.800 16.067 1.00 97.38 96 ALA A CA 1
ATOM 773 C C . ALA A 1 96 ? -5.471 2.059 15.441 1.00 97.38 96 ALA A C 1
ATOM 775 O O . ALA A 1 96 ? -4.824 1.123 14.971 1.00 97.38 96 ALA A O 1
ATOM 776 N N . TRP A 1 97 ? -4.954 3.289 15.534 1.00 97.38 97 TRP A N 1
ATOM 777 C CA . TRP A 1 97 ? -3.601 3.627 15.067 1.00 97.38 97 TRP A CA 1
ATOM 778 C C . TRP A 1 97 ? -2.494 2.868 15.806 1.00 97.38 97 TRP A C 1
ATOM 780 O O . TRP A 1 97 ? -1.507 2.441 15.199 1.00 97.38 97 TRP A O 1
ATOM 790 N N . THR A 1 98 ? -2.668 2.652 17.112 1.00 97.56 98 THR A N 1
ATOM 791 C CA . THR A 1 98 ? -1.725 1.860 17.915 1.00 97.56 98 THR A CA 1
ATOM 792 C C . THR A 1 98 ? -1.707 0.407 17.435 1.00 97.56 98 THR A C 1
ATOM 794 O O . THR A 1 98 ? -0.637 -0.143 17.178 1.00 97.56 98 THR A O 1
ATOM 797 N N . MET A 1 99 ? -2.886 -0.192 17.231 1.00 96.62 99 MET A N 1
ATOM 798 C CA . MET A 1 99 ? -3.024 -1.553 16.706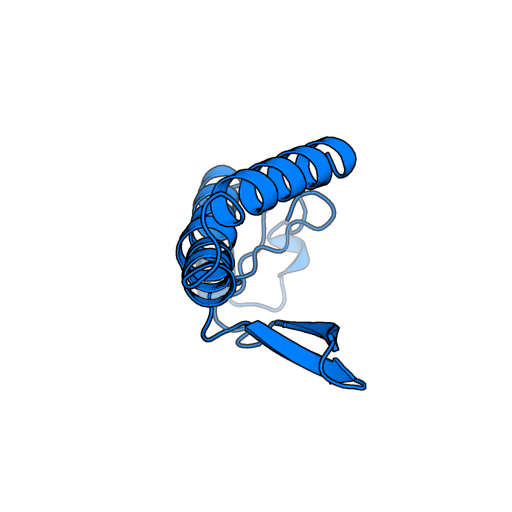 1.00 96.62 99 MET A CA 1
ATOM 799 C C . MET A 1 99 ? -2.400 -1.698 15.314 1.00 96.62 99 MET A C 1
ATOM 801 O O . MET A 1 99 ? -1.666 -2.659 15.078 1.00 96.62 99 MET A O 1
ATOM 805 N N . LEU A 1 100 ? -2.639 -0.736 14.416 1.00 96.06 100 LEU A N 1
ATOM 806 C CA . LEU A 1 100 ? -2.039 -0.722 13.082 1.00 96.06 100 LEU A CA 1
ATOM 807 C C . LEU A 1 100 ? -0.508 -0.705 13.157 1.00 96.06 100 LEU A C 1
ATOM 809 O O . LEU A 1 100 ? 0.151 -1.502 12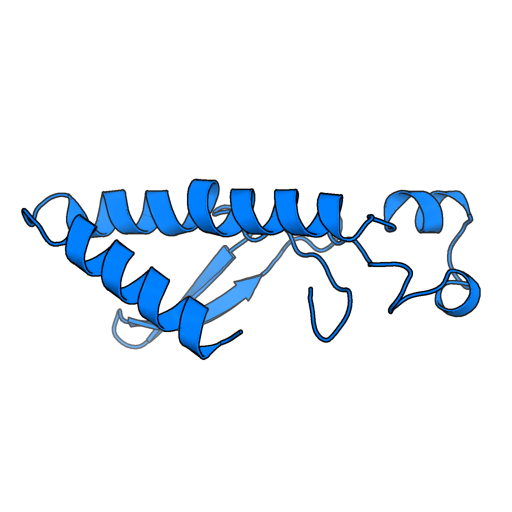.493 1.00 96.06 100 LEU A O 1
ATOM 813 N N . THR A 1 101 ? 0.056 0.163 13.998 1.00 95.94 101 THR A N 1
ATOM 814 C CA . THR A 1 101 ? 1.511 0.263 14.183 1.00 95.94 101 THR A CA 1
ATOM 815 C C . THR A 1 101 ? 2.092 -1.064 14.674 1.00 95.94 101 THR A C 1
ATOM 817 O O . THR A 1 101 ? 3.062 -1.565 14.105 1.00 95.94 101 THR A O 1
ATOM 820 N N . THR A 1 102 ? 1.459 -1.687 15.674 1.00 96.56 102 THR A N 1
ATOM 821 C CA . THR A 1 102 ? 1.865 -3.004 16.187 1.00 96.56 102 THR A CA 1
ATOM 822 C C . THR A 1 102 ? 1.787 -4.098 15.116 1.00 96.56 102 THR A C 1
ATOM 824 O O . THR A 1 102 ? 2.656 -4.966 15.064 1.00 96.56 102 THR A O 1
ATOM 827 N N . LEU A 1 103 ? 0.768 -4.081 14.251 1.00 95.06 103 LEU A N 1
ATOM 828 C CA . LEU A 1 103 ? 0.629 -5.042 13.150 1.00 95.06 103 LEU A CA 1
ATOM 829 C C . LEU A 1 103 ? 1.726 -4.876 12.089 1.00 95.06 103 LEU A C 1
ATOM 831 O O . LEU A 1 103 ? 2.321 -5.868 11.660 1.00 95.06 103 LEU A O 1
ATOM 835 N N . LEU A 1 104 ? 2.031 -3.639 11.691 1.00 91.75 104 LEU A N 1
ATOM 836 C CA . LEU A 1 104 ? 3.065 -3.354 10.691 1.00 91.75 104 LEU A CA 1
ATOM 837 C C . LEU A 1 104 ? 4.462 -3.775 11.170 1.00 91.75 104 LEU A C 1
ATOM 839 O O . LEU A 1 104 ? 5.222 -4.365 10.402 1.00 91.75 104 LEU A O 1
ATOM 843 N N . GLN A 1 105 ? 4.766 -3.564 12.454 1.00 91.69 105 GLN A N 1
ATOM 844 C CA . GLN A 1 105 ? 6.027 -3.995 13.069 1.00 91.69 105 GLN A CA 1
ATOM 845 C C . GLN A 1 105 ? 6.207 -5.521 13.084 1.00 91.69 105 GLN A C 1
ATOM 847 O O . GLN A 1 105 ? 7.332 -5.994 13.013 1.00 91.69 105 GLN A O 1
ATOM 852 N N . LYS A 1 106 ? 5.117 -6.299 13.146 1.00 88.44 106 LYS A N 1
ATOM 853 C CA . LYS A 1 106 ? 5.162 -7.775 13.097 1.00 88.44 106 LYS A CA 1
ATOM 854 C C . LYS A 1 106 ? 5.292 -8.346 11.683 1.00 88.44 106 LYS A C 1
ATOM 856 O O . LYS A 1 106 ? 5.577 -9.529 11.532 1.00 88.44 106 LYS A O 1
ATOM 861 N N . THR A 1 107 ? 4.990 -7.538 10.669 1.00 74.81 107 THR A N 1
ATOM 862 C CA . THR A 1 107 ? 4.937 -7.967 9.260 1.00 74.81 107 THR A CA 1
ATOM 863 C C . THR A 1 107 ? 6.214 -7.596 8.494 1.00 74.81 107 THR A C 1
ATOM 865 O O . THR A 1 107 ? 6.388 -8.029 7.351 1.00 74.81 107 THR A O 1
ATOM 868 N N . SER A 1 108 ? 7.079 -6.794 9.123 1.00 56.62 108 SER A N 1
ATOM 869 C CA . SER A 1 108 ? 8.397 -6.390 8.622 1.00 56.62 108 SER A CA 1
ATOM 870 C C . SER A 1 108 ? 9.450 -7.465 8.878 1.00 56.62 108 SER A C 1
ATOM 872 O O . SER A 1 108 ? 9.371 -8.117 9.941 1.00 56.62 108 SER A O 1
#

Secondary structure (DSSP, 8-state):
-TTT-EE----GGGEEEEEETTEEEEEEE--STT-EE-TTTS-GGGGTTS-HHHHHHHB--HHHHHHHHHIIIIIIIIHHHHHHHHTTSTTHHHHHHHHHHHHHHHH-

Sequence (108 aa):
MFKRGVVLEPHLQNTVLALENGLPVRVWIRDLEGTKLIPQHWPSDRLNSLSQRAIASVHYSEDQGWKRVSYCLLVNNIAEMIFHACHHTPGLEKKAWTMLTTLLQKTS

Foldseek 3Di:
DVPAQKFAQQFPVQWDFDDDPNHGPDIGGDDCVPIAGECVRVPVVNVVVDDPVVNVSRYDHPVRSCVRCCCRPPPRHPLVVLCVVCVPPPPVSVVSVVVVVVVVVVVD

pLDDT: mean 95.15, std 4.77, range [56.62, 98.06]